Protein AF-A0A354M733-F1 (afdb_monomer_lite)

Radius of gyration: 13.32 Å; chains: 1; bounding box: 31×30×36 Å

pLDDT: mean 91.2, std 8.94, range [51.62, 97.94]

Structure (mmCIF, N/CA/C/O backbone):
data_AF-A0A354M733-F1
#
_entry.id   AF-A0A354M733-F1
#
loop_
_atom_site.group_PDB
_atom_site.id
_atom_site.type_symbol
_atom_site.label_atom_id
_atom_site.label_alt_id
_atom_site.label_comp_id
_atom_site.label_asym_id
_atom_site.label_entity_id
_atom_site.label_seq_id
_atom_site.pdbx_PDB_ins_code
_atom_site.Cartn_x
_atom_site.Cartn_y
_atom_site.Cartn_z
_atom_site.occupancy
_atom_site.B_iso_or_equiv
_atom_site.auth_seq_id
_atom_site.auth_comp_id
_atom_site.auth_asym_id
_atom_site.auth_atom_id
_atom_site.pdbx_PDB_model_num
ATOM 1 N N . MET A 1 1 ? -11.207 -16.706 14.442 1.00 51.62 1 MET A N 1
ATOM 2 C CA . MET A 1 1 ? -10.090 -15.736 14.346 1.00 51.62 1 MET A CA 1
ATOM 3 C C . MET A 1 1 ? -10.651 -14.485 13.692 1.00 51.62 1 MET A C 1
ATOM 5 O O . MET A 1 1 ? -11.222 -14.620 12.621 1.00 51.62 1 MET A O 1
ATOM 9 N N . LYS A 1 2 ? -10.587 -13.312 14.332 1.00 56.72 2 LYS A N 1
ATOM 10 C CA . LYS A 1 2 ? -11.016 -12.060 13.689 1.00 56.72 2 LYS A CA 1
ATOM 11 C C . LYS A 1 2 ? -9.919 -11.679 12.690 1.00 56.72 2 LYS A C 1
ATOM 13 O O . LYS A 1 2 ? -8.777 -11.486 13.100 1.00 56.72 2 LYS A O 1
ATOM 18 N N . THR A 1 3 ? -10.215 -11.711 11.397 1.00 68.50 3 THR A N 1
ATOM 19 C CA . THR A 1 3 ? -9.271 -11.330 10.343 1.00 68.50 3 THR A CA 1
ATOM 20 C C . THR A 1 3 ? -9.126 -9.815 10.331 1.00 68.50 3 THR A C 1
ATOM 22 O O . THR A 1 3 ? -10.115 -9.095 10.264 1.00 68.50 3 THR A O 1
ATOM 25 N N . ASN A 1 4 ? -7.887 -9.327 10.393 1.00 87.50 4 ASN A N 1
ATOM 26 C CA . ASN A 1 4 ? -7.591 -7.891 10.365 1.00 87.50 4 ASN A CA 1
ATOM 27 C C . ASN A 1 4 ? -7.489 -7.340 8.932 1.00 87.50 4 ASN A C 1
ATOM 29 O O . ASN A 1 4 ? -7.079 -6.205 8.728 1.00 87.50 4 ASN A O 1
ATOM 33 N N . VAL A 1 5 ? -7.864 -8.140 7.934 1.00 91.38 5 VAL A N 1
ATOM 34 C CA . VAL A 1 5 ? -7.991 -7.706 6.541 1.00 91.38 5 VAL A CA 1
ATOM 35 C C . VAL A 1 5 ? -9.320 -6.970 6.398 1.00 91.38 5 VAL A C 1
ATOM 37 O O . VAL A 1 5 ? -10.363 -7.537 6.715 1.00 91.38 5 VAL A O 1
ATOM 40 N N . LYS A 1 6 ? -9.275 -5.704 5.976 1.00 90.69 6 LYS A N 1
ATOM 41 C CA . LYS A 1 6 ? -10.451 -4.816 5.932 1.00 90.69 6 LYS A CA 1
ATOM 42 C C . LYS A 1 6 ? -11.154 -4.735 4.581 1.00 90.69 6 LYS A C 1
ATOM 44 O O . LYS A 1 6 ? -12.209 -4.125 4.507 1.00 90.69 6 LYS A O 1
ATOM 49 N N . SER A 1 7 ? -10.569 -5.315 3.541 1.00 85.31 7 SER A N 1
ATOM 50 C CA . SER A 1 7 ? -11.080 -5.235 2.178 1.00 85.31 7 SER A CA 1
ATOM 51 C C . SER A 1 7 ? -10.716 -6.501 1.413 1.00 85.31 7 SER A C 1
ATOM 53 O O . SER A 1 7 ? -9.629 -7.055 1.608 1.00 85.31 7 SER A O 1
ATOM 55 N N . ASN A 1 8 ? -11.625 -6.942 0.544 1.00 85.56 8 ASN A N 1
ATOM 56 C CA . ASN A 1 8 ? -11.365 -8.011 -0.424 1.00 85.56 8 ASN A CA 1
ATOM 57 C C . ASN A 1 8 ? -10.846 -7.462 -1.765 1.00 85.56 8 ASN A C 1
ATOM 59 O O . ASN A 1 8 ? -10.549 -8.238 -2.673 1.00 85.56 8 ASN A O 1
ATOM 63 N N . MET A 1 9 ? -10.731 -6.138 -1.893 1.00 91.19 9 MET A N 1
ATOM 64 C CA . MET A 1 9 ? -10.203 -5.454 -3.065 1.00 91.19 9 MET A CA 1
ATOM 65 C C . MET A 1 9 ? -8.694 -5.221 -2.955 1.00 91.19 9 MET A C 1
ATOM 67 O O . MET A 1 9 ? -8.113 -5.138 -1.870 1.00 91.19 9 MET A O 1
ATOM 71 N N . ILE A 1 10 ? -8.057 -5.078 -4.118 1.00 94.81 10 ILE A N 1
ATOM 72 C CA . ILE A 1 10 ? -6.674 -4.614 -4.228 1.00 94.81 10 ILE A CA 1
ATOM 73 C C . ILE A 1 10 ? -6.716 -3.123 -4.544 1.00 94.81 10 ILE A C 1
ATOM 75 O O . ILE A 1 10 ? -7.276 -2.713 -5.559 1.00 94.81 10 ILE A O 1
ATOM 79 N N . TYR A 1 11 ? -6.124 -2.309 -3.679 1.00 96.00 11 TYR A N 1
ATOM 80 C CA . TYR A 1 11 ? -6.069 -0.868 -3.879 1.00 96.00 11 TYR A CA 1
ATOM 81 C C . TYR A 1 11 ? -4.965 -0.505 -4.863 1.00 96.00 11 TYR A C 1
ATOM 83 O O . TYR A 1 11 ? -3.845 -1.016 -4.776 1.00 96.00 11 TYR A O 1
ATOM 91 N N . SER A 1 12 ? -5.250 0.457 -5.740 1.00 95.44 12 SER A N 1
ATOM 92 C CA . SER A 1 12 ? -4.178 1.204 -6.389 1.00 95.44 12 SER A CA 1
ATOM 93 C C . SER A 1 12 ? -3.414 2.022 -5.331 1.00 95.44 12 SER A C 1
ATOM 95 O O . SER A 1 12 ? -3.987 2.388 -4.296 1.00 95.44 12 SER A O 1
ATOM 97 N N . PRO A 1 13 ? -2.140 2.369 -5.574 1.00 96.38 13 PRO A N 1
ATOM 98 C CA . PRO A 1 13 ? -1.376 3.236 -4.682 1.00 96.38 13 PRO A CA 1
ATOM 99 C C . PRO A 1 13 ? -2.079 4.571 -4.418 1.00 96.38 13 PRO A C 1
ATOM 101 O O . PRO A 1 13 ? -2.094 5.044 -3.286 1.00 96.38 13 PRO A O 1
ATOM 104 N N . GLN A 1 14 ? -2.698 5.143 -5.455 1.00 95.94 14 GLN A N 1
ATOM 105 C CA . GLN A 1 14 ? -3.425 6.405 -5.369 1.00 95.94 14 GLN A CA 1
ATOM 106 C C . GLN A 1 14 ? -4.675 6.276 -4.490 1.00 95.94 14 GLN A C 1
ATOM 108 O O . GLN A 1 14 ? -4.809 7.043 -3.542 1.00 95.94 14 GLN A O 1
ATOM 113 N N . ASN A 1 15 ? -5.531 5.275 -4.723 1.00 95.38 15 ASN A N 1
ATOM 114 C CA . ASN A 1 15 ? -6.751 5.085 -3.929 1.00 95.38 15 ASN A CA 1
ATOM 115 C C . ASN A 1 15 ? -6.417 4.826 -2.457 1.00 95.38 15 ASN A C 1
ATOM 117 O O . ASN A 1 15 ? -7.072 5.352 -1.565 1.00 95.38 15 ASN A O 1
ATOM 121 N N . TYR A 1 16 ? -5.377 4.031 -2.192 1.00 96.56 16 TYR A N 1
ATOM 122 C CA . TYR A 1 16 ? -4.919 3.786 -0.828 1.00 96.56 16 TYR A CA 1
ATOM 123 C C . TYR A 1 16 ? -4.470 5.082 -0.135 1.00 96.56 16 TYR A C 1
ATOM 125 O O . TYR A 1 16 ? -4.875 5.342 0.996 1.00 96.56 16 TYR A O 1
ATOM 133 N N . LEU A 1 17 ? -3.657 5.910 -0.798 1.00 96.94 17 LEU A N 1
ATOM 134 C CA . LEU A 1 17 ? -3.195 7.174 -0.219 1.00 96.94 17 LEU A CA 1
ATOM 135 C C . LEU A 1 17 ? -4.345 8.160 -0.007 1.00 96.94 17 LEU A C 1
ATOM 137 O O . LEU A 1 17 ? -4.424 8.771 1.053 1.00 96.94 17 LEU A O 1
ATOM 141 N N . GLU A 1 18 ? -5.248 8.276 -0.975 1.00 95.62 18 GLU A N 1
ATOM 142 C CA . GLU A 1 18 ? -6.388 9.188 -0.917 1.00 95.62 18 GLU A CA 1
ATOM 143 C C . GLU A 1 18 ? -7.349 8.846 0.215 1.00 95.62 18 GLU A C 1
ATOM 145 O O . GLU A 1 18 ? -7.745 9.737 0.962 1.00 95.62 18 GLU A O 1
ATOM 150 N N . VAL A 1 19 ? -7.643 7.561 0.429 1.00 93.62 19 VAL A N 1
ATOM 151 C CA . VAL A 1 19 ? -8.476 7.136 1.563 1.00 93.62 19 VAL A CA 1
ATOM 152 C C . VAL A 1 19 ? -7.825 7.485 2.906 1.00 93.62 19 VAL A C 1
ATOM 154 O O . VAL A 1 19 ? -8.520 7.792 3.872 1.00 93.62 19 VAL A O 1
ATOM 157 N N . LEU A 1 20 ? -6.492 7.464 2.993 1.00 95.00 20 LEU A N 1
ATOM 158 C CA . LEU A 1 20 ? -5.789 7.763 4.240 1.00 95.00 20 LEU A CA 1
ATOM 159 C C . LEU A 1 20 ? -5.575 9.250 4.505 1.00 95.00 20 LEU A C 1
ATOM 161 O O . LEU A 1 20 ? -5.501 9.650 5.667 1.00 95.00 20 LEU A O 1
ATOM 165 N N . THR A 1 21 ? -5.405 10.057 3.462 1.00 95.00 21 THR A N 1
ATOM 166 C CA . THR A 1 21 ? -4.993 11.459 3.610 1.00 95.00 21 THR A CA 1
ATOM 167 C C . THR A 1 21 ? -6.044 12.458 3.140 1.00 95.00 21 THR A C 1
ATOM 169 O O . THR A 1 21 ? -5.899 13.649 3.423 1.00 95.00 21 THR A O 1
ATOM 172 N N . GLY A 1 22 ? -7.072 12.004 2.418 1.00 95.31 22 GLY A N 1
ATOM 173 C CA . GLY A 1 22 ? -8.056 12.848 1.740 1.00 95.31 22 GLY A CA 1
ATOM 174 C C . GLY A 1 22 ? -7.471 13.659 0.579 1.00 95.31 22 GLY A C 1
ATOM 175 O O . GLY A 1 22 ? -8.022 14.702 0.235 1.00 95.31 22 GLY A O 1
ATOM 176 N N . LYS A 1 23 ? -6.317 13.255 0.027 1.00 96.19 23 LYS A N 1
ATOM 177 C CA . LYS A 1 23 ? -5.580 14.010 -1.000 1.00 96.19 23 LYS A CA 1
ATOM 178 C C . LYS A 1 23 ? -5.187 13.132 -2.181 1.00 96.19 23 LYS A C 1
ATOM 180 O O . LYS A 1 23 ? -4.848 11.961 -2.014 1.00 96.19 23 LYS A O 1
ATOM 185 N N . CYS A 1 24 ? -5.109 13.753 -3.355 1.00 96.50 24 CYS A N 1
ATOM 186 C CA . CYS A 1 24 ? -4.572 13.119 -4.552 1.00 96.50 24 CYS A CA 1
ATOM 187 C C . CYS A 1 24 ? -3.068 13.352 -4.710 1.00 96.50 24 CYS A C 1
ATOM 189 O O . CYS A 1 24 ? -2.569 14.438 -4.412 1.00 96.50 24 CYS A O 1
ATOM 191 N N . TYR A 1 25 ? -2.354 12.347 -5.220 1.00 95.56 25 TYR A N 1
ATOM 192 C CA . TYR A 1 25 ? -0.916 12.411 -5.463 1.00 95.56 25 TYR A CA 1
ATOM 193 C C . TYR A 1 25 ? -0.578 12.016 -6.897 1.00 95.56 25 TYR A C 1
ATOM 195 O O . TYR A 1 25 ? -1.258 11.218 -7.538 1.00 95.56 25 TYR A O 1
ATOM 203 N N . ILE A 1 26 ? 0.532 12.555 -7.394 1.00 92.56 26 ILE A N 1
ATOM 204 C CA . ILE A 1 26 ? 1.122 12.107 -8.652 1.00 92.56 26 ILE A CA 1
ATOM 205 C C . ILE A 1 26 ? 2.115 10.997 -8.321 1.00 92.56 26 ILE A C 1
ATOM 207 O O . ILE A 1 26 ? 3.139 11.246 -7.686 1.00 92.56 26 ILE A O 1
ATOM 211 N N . ILE A 1 27 ? 1.811 9.781 -8.768 1.00 92.12 27 ILE A N 1
ATOM 212 C CA . ILE A 1 27 ? 2.682 8.612 -8.629 1.00 92.12 27 ILE A CA 1
ATOM 213 C C . ILE A 1 27 ? 3.218 8.293 -10.018 1.00 92.12 27 ILE A C 1
ATOM 215 O O . ILE A 1 27 ? 2.470 7.868 -10.895 1.00 92.12 27 ILE A O 1
ATOM 219 N N . HIS A 1 28 ? 4.503 8.554 -10.247 1.00 86.31 28 HIS A N 1
ATOM 220 C CA . HIS A 1 28 ? 5.090 8.479 -11.587 1.00 86.31 28 HIS A CA 1
ATOM 221 C C . HIS A 1 28 ? 6.068 7.310 -11.733 1.00 86.31 28 HIS A C 1
ATOM 223 O O . HIS A 1 28 ? 6.773 6.959 -10.792 1.00 86.31 28 HIS A O 1
ATOM 229 N N . GLY A 1 29 ? 6.215 6.767 -12.943 1.00 83.31 29 GLY A N 1
ATOM 230 C CA . GLY A 1 29 ? 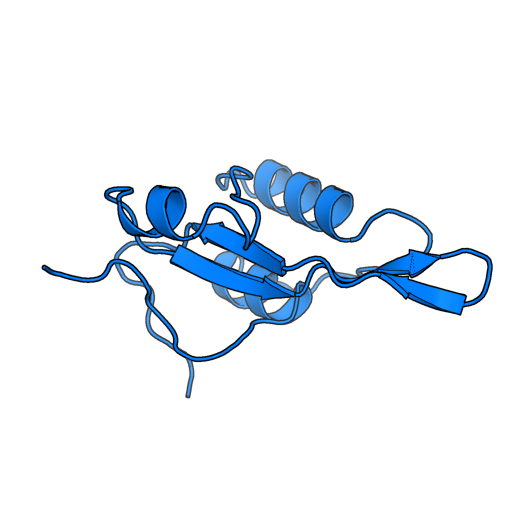7.074 5.599 -13.198 1.00 83.31 29 GLY A CA 1
ATOM 231 C C . GLY A 1 29 ? 8.589 5.823 -13.059 1.00 83.31 29 GLY A C 1
ATOM 232 O O . GLY A 1 29 ? 9.341 4.862 -13.101 1.00 83.31 29 GLY A O 1
ATOM 233 N N . ARG A 1 30 ? 9.067 7.066 -12.883 1.00 85.50 30 ARG A N 1
ATOM 234 C CA . ARG A 1 30 ? 10.512 7.368 -12.743 1.00 85.50 30 ARG A CA 1
ATOM 235 C C . ARG A 1 30 ? 11.119 6.977 -11.390 1.00 85.50 30 ARG A C 1
ATOM 237 O O . ARG A 1 30 ? 12.331 7.045 -11.224 1.00 85.50 30 ARG A O 1
ATOM 244 N N . GLU A 1 31 ? 10.295 6.642 -10.405 1.00 89.62 31 GLU A N 1
ATOM 245 C CA . GLU A 1 31 ? 10.736 6.217 -9.076 1.00 89.62 31 GLU A CA 1
ATOM 246 C C . GLU A 1 31 ? 9.923 4.979 -8.674 1.00 89.62 31 GLU A C 1
ATOM 248 O O . GLU A 1 31 ? 8.738 4.925 -9.005 1.00 89.62 31 GLU A O 1
ATOM 253 N N . PRO A 1 32 ? 10.491 4.009 -7.931 1.00 92.31 32 PRO A N 1
ATOM 254 C CA . PRO A 1 32 ? 9.733 2.848 -7.482 1.00 92.31 32 PRO A CA 1
ATOM 255 C C . PRO A 1 32 ? 8.445 3.244 -6.758 1.00 92.31 32 PRO A C 1
ATOM 257 O O . PRO A 1 32 ? 8.464 4.073 -5.839 1.00 92.31 32 PRO A O 1
ATOM 260 N N . VAL A 1 33 ? 7.325 2.637 -7.148 1.00 95.12 33 VAL A N 1
ATOM 261 C CA . VAL A 1 33 ? 5.987 2.980 -6.633 1.00 95.12 33 VAL A CA 1
ATOM 262 C C . VAL A 1 33 ? 5.943 2.848 -5.112 1.00 95.12 33 VAL A C 1
ATOM 264 O O . VAL A 1 33 ? 5.533 3.773 -4.410 1.00 95.12 33 VAL A O 1
ATOM 267 N N . LEU A 1 34 ? 6.466 1.744 -4.573 1.00 96.25 34 LEU A N 1
ATOM 268 C CA . LEU A 1 34 ? 6.539 1.517 -3.130 1.00 96.25 34 LEU A CA 1
ATOM 269 C C . LEU A 1 34 ? 7.329 2.609 -2.398 1.00 96.25 34 LEU A C 1
ATOM 271 O O . LEU A 1 34 ? 6.964 2.992 -1.285 1.00 96.25 34 LEU A O 1
ATOM 275 N N . LYS A 1 35 ? 8.403 3.125 -3.004 1.00 95.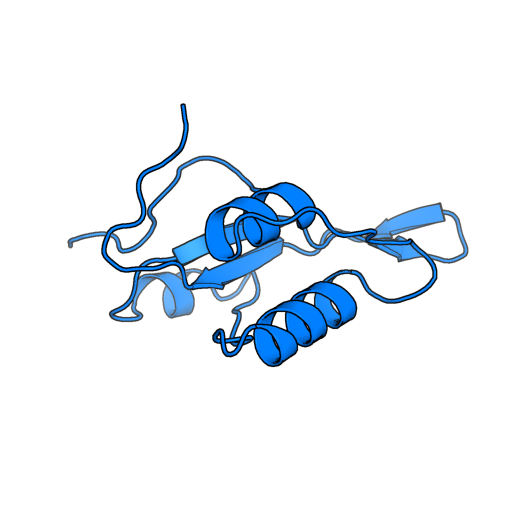81 35 LYS A N 1
ATOM 276 C CA . LYS A 1 35 ? 9.225 4.178 -2.398 1.00 95.81 35 LYS A CA 1
ATOM 277 C C . LYS A 1 35 ? 8.446 5.490 -2.311 1.00 95.81 35 LYS A C 1
ATOM 279 O O . LYS A 1 35 ? 8.471 6.129 -1.259 1.00 95.81 35 LYS A O 1
ATOM 284 N N . GLN A 1 36 ? 7.705 5.835 -3.365 1.00 96.94 36 GLN A N 1
ATOM 285 C CA . GLN A 1 36 ? 6.823 7.003 -3.387 1.00 96.94 36 GLN A CA 1
ATOM 286 C C . GLN A 1 36 ? 5.707 6.884 -2.342 1.00 96.94 36 GLN A C 1
ATOM 288 O O . GLN A 1 36 ? 5.550 7.789 -1.526 1.00 96.94 36 GLN A O 1
ATOM 293 N N . VAL A 1 37 ? 5.009 5.742 -2.282 1.00 97.69 37 VAL A N 1
ATOM 294 C CA . VAL A 1 37 ? 3.973 5.479 -1.264 1.00 97.69 37 VAL A CA 1
ATOM 295 C C . VAL A 1 37 ? 4.546 5.622 0.148 1.00 97.69 37 VAL A C 1
ATOM 297 O O . VAL A 1 37 ? 3.995 6.344 0.974 1.00 97.69 37 VAL A O 1
ATOM 300 N N . CYS A 1 38 ? 5.692 4.994 0.433 1.00 97.69 38 CYS A N 1
ATOM 301 C CA . CYS A 1 38 ? 6.334 5.089 1.746 1.00 97.69 38 CYS A CA 1
ATOM 302 C C . CYS A 1 38 ? 6.734 6.523 2.115 1.00 97.69 38 CYS A C 1
ATOM 304 O O . CYS A 1 38 ? 6.641 6.892 3.287 1.00 97.69 38 CYS A O 1
ATOM 306 N N . ARG A 1 39 ? 7.209 7.318 1.146 1.00 97.88 39 ARG A N 1
ATOM 307 C CA . ARG A 1 39 ? 7.555 8.731 1.354 1.00 97.88 39 ARG A CA 1
ATOM 308 C C . ARG A 1 39 ? 6.310 9.542 1.712 1.00 97.88 39 ARG A C 1
ATOM 310 O O . ARG A 1 39 ? 6.306 10.179 2.760 1.00 97.88 39 ARG A O 1
ATOM 317 N N . ILE A 1 40 ? 5.248 9.429 0.917 1.00 97.81 40 ILE A N 1
ATOM 318 C CA . ILE A 1 40 ? 3.997 10.171 1.122 1.00 97.81 40 ILE A CA 1
ATOM 319 C C . ILE A 1 40 ? 3.364 9.821 2.476 1.00 97.81 40 ILE A C 1
ATOM 321 O O . ILE A 1 40 ? 2.922 10.711 3.201 1.00 97.81 40 ILE A O 1
ATOM 325 N N . LEU A 1 41 ? 3.370 8.542 2.870 1.00 97.94 41 LEU A N 1
ATOM 326 C CA . LEU A 1 41 ? 2.889 8.132 4.193 1.00 97.94 41 LEU A CA 1
ATOM 327 C C . LEU A 1 41 ? 3.671 8.829 5.314 1.00 97.94 41 LEU A C 1
ATOM 329 O O . LEU A 1 41 ? 3.061 9.380 6.226 1.00 97.94 41 LEU A O 1
ATOM 333 N N . LYS A 1 42 ? 5.007 8.861 5.231 1.00 97.69 42 LYS A N 1
ATOM 334 C CA . LYS A 1 42 ? 5.848 9.541 6.231 1.00 97.69 42 LYS A CA 1
ATOM 335 C C . LYS A 1 42 ? 5.578 11.044 6.285 1.00 97.69 42 LYS A C 1
ATOM 337 O O . LYS A 1 42 ? 5.461 11.583 7.378 1.00 97.69 42 LYS A O 1
ATOM 342 N N . GLU A 1 43 ? 5.439 11.698 5.134 1.00 97.44 43 GLU A N 1
ATOM 343 C CA . GLU A 1 43 ? 5.119 13.131 5.037 1.00 97.44 43 GLU A CA 1
ATOM 344 C C . GLU A 1 43 ? 3.758 13.478 5.660 1.00 97.44 43 GLU A C 1
ATOM 346 O O . GLU A 1 43 ? 3.574 14.583 6.161 1.00 97.44 43 GLU A O 1
ATOM 351 N N . ASN A 1 44 ? 2.816 12.528 5.684 1.00 96.75 44 ASN A N 1
ATOM 352 C CA . ASN A 1 44 ? 1.507 12.686 6.324 1.00 96.75 44 ASN A CA 1
ATOM 353 C C . ASN A 1 44 ? 1.462 12.102 7.751 1.00 96.75 44 ASN A C 1
ATOM 355 O O . ASN A 1 44 ? 0.381 11.928 8.303 1.00 96.75 44 ASN A O 1
ATOM 359 N N . ASN A 1 45 ? 2.616 11.816 8.370 1.00 96.62 45 ASN A N 1
ATOM 360 C CA 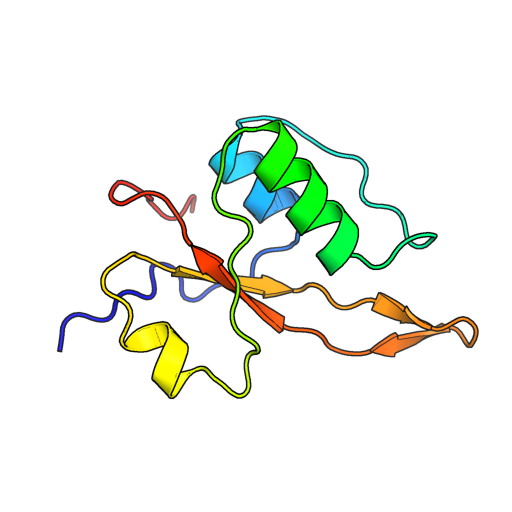. ASN A 1 45 ? 2.733 11.229 9.715 1.00 96.62 45 ASN A CA 1
ATOM 361 C C . ASN A 1 45 ? 2.022 9.868 9.879 1.00 96.62 45 ASN A C 1
ATOM 363 O O . ASN A 1 45 ? 1.573 9.505 10.967 1.00 96.62 45 ASN A O 1
ATOM 367 N N . LEU A 1 46 ? 1.942 9.089 8.799 1.00 96.19 46 LEU A N 1
ATOM 368 C CA . LEU A 1 46 ? 1.349 7.755 8.760 1.00 96.19 46 LEU A CA 1
ATOM 369 C C . LEU A 1 46 ? 2.426 6.661 8.756 1.00 96.19 46 LEU A C 1
ATOM 371 O O . LEU A 1 46 ? 3.584 6.864 8.384 1.00 96.19 46 LEU A O 1
ATOM 375 N N . SER A 1 47 ? 2.040 5.448 9.160 1.00 95.25 47 SER A N 1
ATOM 376 C CA . SER A 1 47 ? 2.964 4.312 9.168 1.00 95.25 47 SER A CA 1
ATOM 377 C C . SER A 1 47 ? 3.280 3.845 7.747 1.00 95.25 47 SER A C 1
ATOM 379 O O . SER A 1 47 ? 2.413 3.328 7.054 1.00 95.25 47 SER A O 1
ATOM 381 N N . ALA A 1 48 ? 4.549 3.934 7.349 1.00 96.38 48 ALA A N 1
ATOM 382 C CA . ALA A 1 48 ? 5.044 3.378 6.086 1.00 96.38 48 ALA A CA 1
ATOM 383 C C . ALA A 1 48 ? 5.394 1.877 6.159 1.00 96.38 48 ALA A C 1
ATOM 385 O O . ALA A 1 48 ? 5.972 1.325 5.224 1.00 96.38 48 ALA A O 1
ATOM 386 N N . LYS A 1 49 ? 5.107 1.207 7.283 1.00 95.56 49 LYS A N 1
ATOM 387 C CA . LYS A 1 49 ? 5.408 -0.217 7.440 1.00 95.56 49 LYS A CA 1
ATOM 388 C C . LYS A 1 49 ? 4.467 -1.039 6.562 1.00 95.56 49 LYS A C 1
ATOM 390 O O . LYS A 1 49 ? 3.251 -0.932 6.692 1.00 95.56 49 LYS A O 1
ATOM 395 N N . SER A 1 50 ? 5.042 -1.904 5.735 1.00 96.88 50 SER A N 1
ATOM 396 C CA . SER A 1 50 ? 4.294 -2.833 4.893 1.00 96.88 50 SER A CA 1
ATOM 397 C C . SER A 1 50 ? 4.924 -4.220 4.874 1.00 96.88 50 SER A C 1
ATOM 399 O O . SER A 1 50 ? 6.096 -4.395 5.223 1.00 96.88 50 SER A O 1
ATOM 401 N N . TYR A 1 51 ? 4.139 -5.215 4.468 1.00 96.50 51 TYR A N 1
ATOM 402 C CA . TYR A 1 51 ? 4.587 -6.600 4.337 1.00 96.50 51 TYR A CA 1
ATOM 403 C C . TYR A 1 51 ? 4.441 -7.070 2.888 1.00 96.50 51 TYR A C 1
ATOM 405 O O . TYR A 1 51 ? 3.424 -6.777 2.261 1.00 96.50 51 TYR A O 1
ATOM 413 N N . PRO A 1 52 ? 5.419 -7.802 2.329 1.00 96.69 52 PRO A N 1
ATOM 414 C CA . PRO A 1 52 ? 5.251 -8.470 1.040 1.00 96.69 52 PRO A CA 1
ATOM 415 C C . PRO A 1 52 ? 4.039 -9.412 1.031 1.00 96.69 52 PRO A C 1
ATOM 417 O O . PRO A 1 52 ? 3.750 -10.041 2.049 1.00 96.69 52 PRO A O 1
ATOM 420 N N . LEU A 1 53 ? 3.407 -9.617 -0.129 1.00 95.31 53 LEU A N 1
ATOM 421 C CA . LEU A 1 53 ? 2.330 -10.609 -0.281 1.00 95.31 53 LEU A CA 1
ATOM 422 C C . LEU A 1 53 ? 2.747 -12.023 0.163 1.00 95.31 53 LEU A C 1
ATOM 424 O O . LEU A 1 53 ? 1.985 -12.713 0.836 1.00 95.31 53 LEU A O 1
ATOM 428 N N . LYS A 1 54 ? 3.990 -12.440 -0.109 1.00 94.81 54 LYS A N 1
ATOM 429 C CA . LYS A 1 54 ? 4.524 -13.728 0.379 1.00 94.81 54 LYS A CA 1
ATOM 430 C C . LYS A 1 54 ? 4.546 -13.856 1.911 1.00 94.81 54 LYS A C 1
ATOM 432 O O . LYS A 1 54 ? 4.577 -14.960 2.435 1.00 94.81 54 LYS A O 1
ATOM 437 N N . GLU A 1 55 ? 4.499 -12.740 2.639 1.00 94.31 55 GLU A N 1
ATOM 438 C CA . GLU A 1 55 ? 4.421 -12.696 4.103 1.00 94.31 55 GLU A CA 1
ATOM 439 C C . GLU A 1 55 ? 2.973 -12.551 4.614 1.00 94.31 55 GLU A C 1
ATOM 441 O O . GLU A 1 55 ? 2.768 -12.116 5.745 1.00 94.31 55 GLU A O 1
ATOM 446 N N . THR A 1 56 ? 1.956 -12.940 3.832 1.00 91.81 56 THR A N 1
ATOM 447 C CA . THR A 1 56 ? 0.532 -12.826 4.220 1.00 91.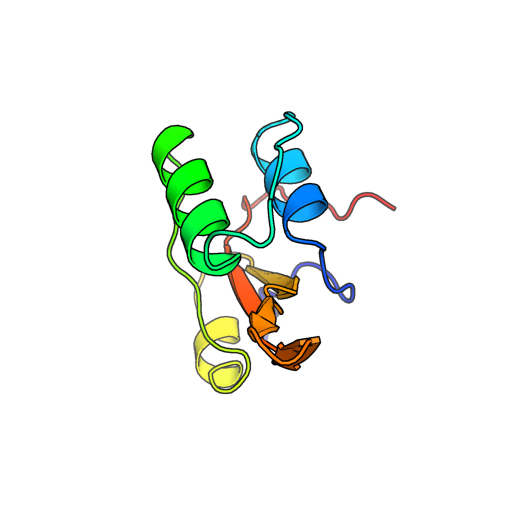81 56 THR A CA 1
ATOM 448 C C . THR A 1 56 ? 0.246 -13.418 5.599 1.00 91.81 56 THR A C 1
ATOM 450 O O . THR A 1 56 ? -0.389 -12.761 6.416 1.00 91.81 56 THR A O 1
ATOM 453 N N . VAL A 1 57 ? 0.781 -14.602 5.926 1.00 91.12 57 VAL A N 1
ATOM 454 C CA . VAL A 1 57 ? 0.594 -15.227 7.253 1.00 91.12 57 VAL A CA 1
ATOM 455 C C . VAL A 1 57 ? 1.086 -14.321 8.385 1.00 91.12 57 VAL A C 1
ATOM 457 O O . VAL A 1 57 ? 0.469 -14.251 9.446 1.00 91.12 57 VAL A O 1
ATOM 460 N N . ARG A 1 58 ? 2.193 -13.605 8.170 1.00 90.62 58 ARG A N 1
ATOM 461 C CA . ARG A 1 58 ? 2.721 -12.639 9.136 1.00 90.62 58 ARG A CA 1
ATOM 462 C C . ARG A 1 58 ? 1.865 -11.377 9.170 1.00 90.62 58 ARG A C 1
ATOM 464 O O . ARG A 1 58 ? 1.584 -10.884 10.259 1.00 90.62 58 ARG A O 1
ATOM 471 N N . ALA A 1 59 ? 1.449 -10.884 8.005 1.00 89.69 59 ALA A N 1
ATOM 472 C CA . ALA A 1 59 ? 0.627 -9.690 7.870 1.00 89.69 59 ALA A CA 1
ATOM 473 C C . ALA A 1 59 ? -0.721 -9.854 8.587 1.00 89.69 59 ALA A C 1
ATOM 475 O O . ALA A 1 59 ? -1.061 -9.028 9.420 1.00 89.69 59 ALA A O 1
ATOM 476 N N . VAL A 1 60 ? -1.445 -10.958 8.380 1.00 89.31 60 VAL A N 1
ATOM 477 C CA . VAL A 1 60 ? -2.771 -11.171 8.999 1.00 89.31 60 VAL A CA 1
ATOM 478 C C . VAL A 1 60 ? -2.723 -11.396 10.515 1.00 89.31 60 VAL A C 1
ATOM 480 O O . VAL A 1 60 ? -3.749 -11.292 11.183 1.00 89.31 60 VAL A O 1
ATOM 483 N N . ARG A 1 61 ? -1.544 -11.704 11.076 1.00 89.69 61 ARG A N 1
ATOM 484 C CA . ARG A 1 61 ? -1.330 -11.891 12.523 1.00 89.69 61 ARG A CA 1
ATOM 485 C C . ARG A 1 61 ? -1.046 -10.587 13.273 1.00 89.69 61 ARG A C 1
ATOM 487 O O . ARG A 1 61 ? -0.985 -10.604 14.503 1.00 89.69 61 ARG A O 1
ATOM 494 N N . VAL A 1 62 ? -0.834 -9.468 12.576 1.00 87.44 62 VAL A N 1
ATOM 495 C CA . VAL A 1 62 ? -0.659 -8.160 13.232 1.00 87.44 62 VAL A CA 1
ATOM 496 C C . VAL A 1 62 ? -1.970 -7.715 13.876 1.00 87.44 62 VAL A C 1
ATOM 498 O O . VAL A 1 62 ? -3.029 -8.144 13.446 1.00 87.44 62 VAL A O 1
ATOM 501 N N . ARG A 1 63 ? -1.923 -6.868 14.910 1.00 87.81 63 ARG A N 1
ATOM 502 C CA . ARG A 1 63 ? -3.121 -6.441 15.668 1.00 87.81 63 ARG A CA 1
ATOM 503 C C . ARG A 1 63 ? -3.884 -5.258 15.061 1.00 87.81 63 ARG A C 1
ATOM 505 O O . ARG A 1 63 ? -4.906 -4.874 15.610 1.00 87.81 63 ARG A O 1
ATOM 512 N N . TYR A 1 64 ? -3.367 -4.664 13.993 1.00 90.50 64 TYR A N 1
ATOM 513 C CA . TYR A 1 64 ? -3.970 -3.514 13.321 1.00 90.50 64 TYR A CA 1
ATOM 514 C C . TYR A 1 64 ? -4.569 -3.936 11.981 1.00 90.50 64 TYR A C 1
ATOM 516 O O . TYR A 1 64 ? -4.109 -4.921 11.394 1.00 90.50 64 TYR A O 1
ATOM 524 N N . PRO A 1 65 ? -5.569 -3.201 11.483 1.00 93.44 65 PRO A N 1
ATOM 525 C CA . PRO A 1 65 ? -6.179 -3.524 10.215 1.00 93.44 65 PRO A CA 1
ATOM 526 C C . PRO A 1 65 ? -5.248 -3.246 9.042 1.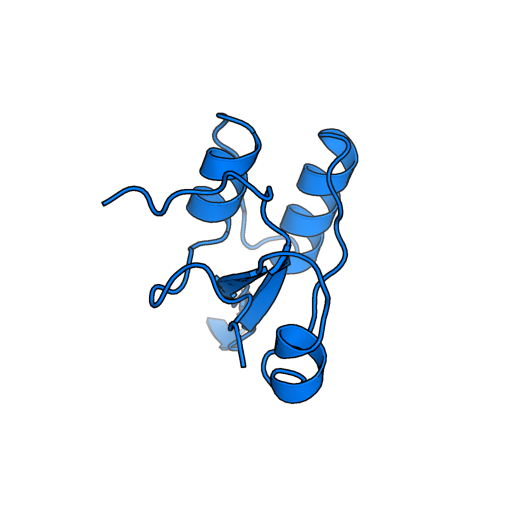00 93.44 65 PRO A C 1
ATOM 528 O O . PRO A 1 65 ? -4.428 -2.322 9.075 1.00 93.44 65 PRO A O 1
ATOM 531 N N . ILE A 1 66 ? -5.395 -4.062 8.005 1.00 95.56 66 ILE A N 1
ATOM 532 C CA . ILE A 1 66 ? -4.583 -4.015 6.798 1.00 95.56 66 ILE A CA 1
ATOM 533 C C . ILE A 1 66 ? -5.429 -4.154 5.531 1.00 95.56 66 ILE A C 1
ATOM 535 O O . ILE A 1 66 ? -6.497 -4.770 5.541 1.00 95.56 66 ILE A O 1
ATOM 539 N N . VAL A 1 67 ? -4.899 -3.625 4.431 1.00 96.25 67 VAL A N 1
ATOM 540 C CA . VAL A 1 67 ? -5.416 -3.791 3.064 1.00 96.25 67 VAL A CA 1
ATOM 541 C C . VAL A 1 67 ? -4.278 -4.177 2.124 1.00 96.25 67 VAL A C 1
ATOM 543 O O . VAL A 1 67 ? -3.102 -3.956 2.441 1.00 96.25 67 VAL A O 1
ATOM 546 N N . LEU A 1 68 ? -4.615 -4.776 0.982 1.00 96.94 68 LEU A N 1
ATOM 547 C CA . LEU A 1 68 ? -3.642 -5.104 -0.054 1.00 96.94 68 LEU A CA 1
ATOM 548 C C . LEU A 1 68 ? -3.545 -3.952 -1.054 1.00 96.94 68 LEU A C 1
ATOM 550 O O . LEU A 1 68 ? -4.560 -3.496 -1.574 1.00 96.94 68 LEU A O 1
ATOM 554 N N . VAL A 1 69 ? -2.325 -3.502 -1.333 1.00 97.62 69 VAL A N 1
ATOM 555 C CA . VAL A 1 69 ? -2.046 -2.429 -2.293 1.00 97.62 69 VAL A CA 1
ATOM 556 C C . VAL A 1 69 ? -1.159 -2.975 -3.404 1.00 97.62 69 VAL A C 1
ATOM 558 O O . VAL A 1 69 ? -0.156 -3.645 -3.134 1.00 97.62 69 VAL A O 1
ATOM 561 N N . ASP A 1 70 ? -1.527 -2.685 -4.646 1.00 97.06 70 ASP A N 1
ATOM 562 C CA . ASP A 1 70 ? -0.740 -2.994 -5.831 1.00 97.06 70 ASP A CA 1
ATOM 563 C C . ASP A 1 70 ? 0.347 -1.933 -6.032 1.00 97.06 70 ASP A C 1
ATOM 565 O O . ASP A 1 70 ? 0.076 -0.829 -6.483 1.00 97.06 70 ASP A O 1
ATOM 569 N N . CYS A 1 71 ? 1.589 -2.244 -5.675 1.00 96.25 71 CYS A N 1
ATOM 570 C CA . CYS A 1 71 ? 2.750 -1.388 -5.925 1.00 96.25 71 CYS A CA 1
ATOM 571 C C . CYS A 1 71 ? 3.566 -1.860 -7.135 1.00 96.25 71 CYS A C 1
ATOM 573 O O . CYS A 1 71 ? 4.774 -1.627 -7.165 1.00 96.25 71 CYS A O 1
ATOM 575 N N . SER A 1 72 ? 2.942 -2.558 -8.089 1.00 94.31 72 SER A N 1
ATOM 576 C CA . SER A 1 72 ? 3.623 -3.045 -9.288 1.00 94.31 72 SER A CA 1
ATOM 577 C C . SER A 1 72 ? 4.263 -1.904 -10.070 1.00 94.31 72 SER A C 1
ATOM 579 O O . SER A 1 72 ? 3.750 -0.785 -10.125 1.00 94.31 72 SER A O 1
ATOM 581 N N . GLU A 1 73 ? 5.401 -2.200 -10.679 1.00 90.56 7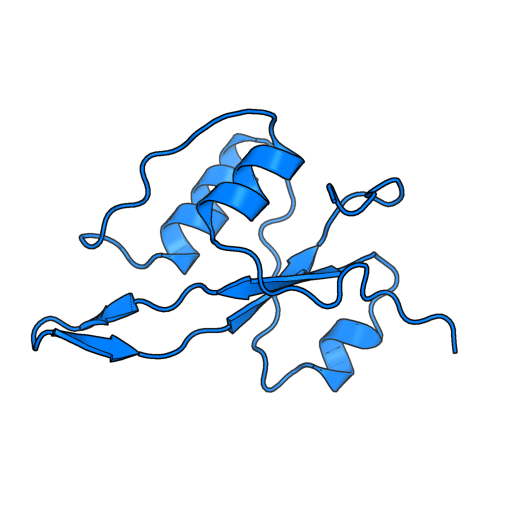3 GLU A N 1
ATOM 582 C CA . GLU A 1 73 ? 6.205 -1.224 -11.404 1.00 90.56 73 GLU A CA 1
ATOM 583 C C . GLU A 1 73 ? 6.615 -1.772 -12.764 1.00 90.56 73 GLU A C 1
ATOM 585 O O . GLU A 1 73 ? 6.717 -2.983 -12.952 1.00 90.56 73 GLU A O 1
ATOM 590 N N . PHE A 1 74 ? 6.827 -0.875 -13.723 1.00 87.12 74 PHE A N 1
ATOM 591 C CA . PHE A 1 74 ? 7.410 -1.241 -15.005 1.00 87.12 74 PHE A CA 1
ATOM 592 C C . PHE A 1 74 ? 8.926 -1.122 -14.916 1.00 87.12 74 PHE A C 1
ATOM 594 O O . PHE A 1 74 ? 9.454 -0.119 -14.436 1.00 87.12 74 PHE A O 1
ATOM 601 N N . THR A 1 75 ? 9.623 -2.139 -15.397 1.00 85.00 75 THR A N 1
ATOM 602 C CA . THR A 1 75 ? 11.062 -2.077 -15.646 1.00 85.00 75 THR A CA 1
ATOM 603 C C . THR A 1 75 ? 11.362 -1.221 -16.876 1.00 85.00 75 THR A C 1
ATOM 605 O O . THR A 1 75 ? 10.469 -0.870 -17.651 1.00 85.00 75 THR A O 1
ATOM 608 N N . GLU A 1 76 ? 12.641 -0.899 -17.082 1.00 85.06 76 GLU A N 1
ATOM 609 C CA . GLU A 1 76 ? 13.101 -0.131 -18.249 1.00 85.06 76 GLU A CA 1
ATOM 610 C C . GLU A 1 76 ? 12.728 -0.801 -19.585 1.00 85.06 76 GLU A C 1
ATOM 612 O O . GLU A 1 76 ? 12.440 -0.111 -20.559 1.00 85.06 76 GLU A O 1
ATOM 617 N N . ASP A 1 77 ? 12.645 -2.135 -19.619 1.00 90.12 77 ASP A N 1
ATOM 618 C CA . ASP A 1 77 ? 12.195 -2.929 -20.769 1.00 90.12 77 ASP A CA 1
ATOM 619 C C . ASP A 1 77 ? 10.661 -3.082 -20.856 1.00 90.12 77 ASP A C 1
ATOM 621 O O . ASP A 1 77 ? 10.162 -3.977 -21.537 1.00 90.12 77 ASP A O 1
ATOM 625 N N . MET A 1 78 ? 9.903 -2.210 -20.179 1.00 84.81 78 MET A N 1
ATOM 626 C CA . MET A 1 78 ? 8.433 -2.175 -20.155 1.00 84.81 78 MET A CA 1
ATOM 627 C C . MET A 1 78 ? 7.765 -3.464 -19.657 1.00 84.81 78 MET A C 1
ATOM 629 O O . MET A 1 78 ? 6.596 -3.722 -19.953 1.00 84.81 78 MET A O 1
ATOM 633 N N . ARG A 1 79 ? 8.466 -4.279 -18.866 1.00 90.38 79 ARG A N 1
ATOM 634 C CA . ARG A 1 79 ? 7.854 -5.445 -18.227 1.00 90.38 79 ARG A CA 1
ATOM 635 C C . ARG A 1 79 ? 7.243 -5.042 -16.899 1.00 90.38 79 ARG A C 1
ATOM 637 O O . ARG A 1 79 ? 7.876 -4.385 -16.079 1.00 90.38 79 ARG A O 1
ATOM 644 N N . LEU A 1 80 ? 6.002 -5.460 -16.678 1.00 89.06 80 LEU A N 1
ATOM 645 C CA . LEU A 1 80 ? 5.358 -5.291 -15.385 1.00 89.06 80 LEU A CA 1
ATOM 646 C C . LEU A 1 80 ? 5.988 -6.262 -14.382 1.00 89.06 80 LEU A C 1
ATOM 648 O O . LEU A 1 80 ? 5.989 -7.474 -14.601 1.00 89.06 80 LEU A O 1
ATOM 652 N N . VAL A 1 81 ? 6.483 -5.732 -13.271 1.00 91.81 81 VAL A N 1
ATOM 653 C CA . VAL A 1 81 ? 6.961 -6.491 -12.118 1.00 91.81 81 VAL A CA 1
ATOM 654 C C . VAL A 1 81 ? 5.891 -6.419 -11.030 1.00 91.81 81 VAL A C 1
ATOM 656 O O . VAL A 1 81 ? 5.729 -5.364 -10.408 1.00 91.81 81 VAL A O 1
ATOM 659 N N . PRO A 1 82 ? 5.153 -7.521 -10.777 1.00 93.44 82 PRO A N 1
ATOM 660 C CA . PRO A 1 82 ? 4.104 -7.533 -9.772 1.00 93.44 82 PRO A CA 1
ATOM 661 C C . PRO A 1 82 ? 4.667 -7.296 -8.372 1.00 93.44 82 PRO A C 1
ATOM 663 O O . PRO A 1 82 ? 5.548 -8.031 -7.914 1.00 93.44 82 PRO A O 1
ATOM 666 N N . GLN A 1 83 ? 4.139 -6.306 -7.655 1.00 95.50 83 GLN A N 1
ATOM 667 C CA . GLN A 1 83 ? 4.598 -6.003 -6.301 1.00 95.50 83 GLN A CA 1
ATOM 668 C C . GLN A 1 83 ? 3.442 -5.623 -5.374 1.00 95.50 83 GLN A C 1
ATOM 670 O O . GLN A 1 83 ? 3.182 -4.458 -5.105 1.00 95.50 83 GLN A O 1
ATOM 675 N N . TYR A 1 84 ? 2.795 -6.626 -4.787 1.00 97.19 84 TYR A N 1
ATOM 676 C CA . TYR A 1 84 ? 1.722 -6.409 -3.817 1.00 97.19 84 TYR A CA 1
ATOM 677 C C . TYR A 1 84 ? 2.241 -6.291 -2.380 1.00 97.19 84 TYR A C 1
ATOM 679 O O . TYR A 1 84 ? 3.122 -7.049 -1.940 1.00 97.19 84 TYR A O 1
ATOM 687 N N . ARG A 1 85 ? 1.669 -5.350 -1.627 1.00 97.88 85 ARG A N 1
ATOM 688 C CA . ARG A 1 85 ? 2.069 -5.028 -0.254 1.00 97.88 85 ARG A CA 1
ATOM 689 C C . ARG A 1 85 ? 0.858 -4.894 0.659 1.00 97.88 85 ARG A C 1
ATOM 691 O O . ARG A 1 85 ? -0.091 -4.186 0.345 1.00 97.88 85 ARG A O 1
ATOM 698 N N . TRP A 1 86 ? 0.926 -5.536 1.819 1.00 97.31 86 TRP A N 1
ATOM 699 C CA . TRP A 1 86 ? -0.022 -5.327 2.907 1.00 97.31 86 TRP A CA 1
ATOM 700 C C . TRP A 1 86 ? 0.340 -4.054 3.657 1.00 97.31 86 TRP A C 1
ATOM 702 O O . TRP A 1 86 ? 1.426 -3.978 4.242 1.00 97.31 86 TRP A O 1
ATOM 712 N N . PHE A 1 87 ? -0.566 -3.086 3.663 1.00 97.25 87 PHE A N 1
ATOM 713 C CA . PHE A 1 87 ? -0.410 -1.821 4.370 1.00 97.25 87 PHE A CA 1
ATOM 714 C C . PHE A 1 87 ? -1.424 -1.679 5.489 1.00 97.25 87 PHE A C 1
ATOM 716 O O . PHE A 1 87 ? -2.521 -2.224 5.413 1.00 97.25 87 PHE A O 1
ATOM 723 N N . ARG A 1 88 ? -1.047 -0.929 6.526 1.00 95.81 88 ARG A N 1
ATOM 724 C CA . ARG A 1 88 ? -1.936 -0.585 7.634 1.00 95.81 88 ARG A CA 1
ATOM 725 C C . ARG A 1 88 ? -2.976 0.445 7.198 1.00 95.81 88 ARG A C 1
ATOM 727 O O . ARG A 1 88 ? -2.643 1.398 6.505 1.00 95.81 88 ARG A O 1
ATOM 734 N N . VAL A 1 89 ? -4.187 0.304 7.723 1.00 94.62 89 VAL A N 1
ATOM 735 C CA . VAL A 1 89 ? -5.232 1.337 7.693 1.00 94.62 89 VAL A CA 1
ATOM 736 C C . VAL A 1 89 ? -5.659 1.726 9.124 1.00 94.62 89 VAL A C 1
ATOM 738 O O . VAL A 1 89 ? -5.216 1.085 10.086 1.00 94.62 89 VAL A O 1
ATOM 741 N N . PRO A 1 90 ? -6.441 2.803 9.316 1.00 91.44 90 PRO A N 1
ATOM 742 C CA . PRO A 1 90 ? -7.041 3.154 10.603 1.00 91.44 90 PRO A CA 1
ATOM 743 C C . PRO A 1 90 ? -8.014 2.087 11.125 1.00 91.44 90 PRO A C 1
ATOM 745 O O . PRO A 1 90 ? -8.584 1.313 10.359 1.00 91.44 90 PRO A O 1
ATOM 748 N N . ASP A 1 91 ? -8.245 2.055 12.439 1.00 89.19 91 ASP A N 1
ATOM 749 C CA . ASP A 1 91 ? -9.139 1.065 13.068 1.00 89.19 91 ASP A CA 1
ATOM 750 C C . ASP A 1 91 ? -10.600 1.209 12.612 1.00 89.19 91 ASP A C 1
ATOM 752 O O . ASP A 1 91 ? -11.292 0.210 12.372 1.00 89.19 91 ASP A O 1
ATOM 756 N N . ASN A 1 92 ? -11.018 2.459 12.406 1.00 87.00 92 ASN A N 1
ATOM 757 C CA . ASN A 1 92 ? -12.309 2.866 11.860 1.00 87.00 92 ASN A CA 1
ATOM 758 C C . ASN A 1 92 ? -12.344 2.881 10.322 1.00 87.00 92 ASN A C 1
ATOM 760 O O . ASN A 1 92 ? -13.240 3.492 9.755 1.00 87.00 92 ASN A O 1
ATOM 764 N N . PHE A 1 93 ? -11.375 2.256 9.645 1.00 88.19 93 PHE A N 1
ATOM 765 C CA . PHE A 1 93 ? -11.425 2.126 8.193 1.00 88.19 93 PHE A CA 1
ATOM 766 C C . PHE A 1 93 ? -12.673 1.344 7.776 1.00 88.19 93 PHE A C 1
ATOM 768 O O . PHE A 1 93 ? -12.878 0.204 8.226 1.00 88.19 93 PHE A O 1
ATOM 775 N N . GLU A 1 94 ? -13.441 1.971 6.893 1.00 82.06 94 GLU A N 1
ATOM 776 C CA . GLU A 1 94 ? -14.577 1.412 6.175 1.00 82.06 94 GLU A CA 1
ATOM 777 C C . GLU A 1 94 ? -14.220 1.364 4.690 1.00 82.06 94 GLU A C 1
ATOM 779 O O . GLU A 1 94 ? -13.598 2.282 4.153 1.00 82.06 94 GLU A O 1
ATOM 784 N N . GLU A 1 95 ? -14.557 0.256 4.040 1.00 76.31 95 GLU A N 1
ATOM 785 C CA . GLU A 1 95 ? -14.367 0.112 2.603 1.00 76.31 95 GLU A CA 1
ATOM 786 C C . GLU A 1 95 ? -15.337 1.068 1.894 1.00 76.31 95 GLU A C 1
ATOM 788 O O . GLU A 1 95 ? -16.551 0.948 2.054 1.00 76.31 95 GLU A O 1
ATOM 793 N N . CYS A 1 96 ? -14.812 2.044 1.149 1.00 61.84 96 CYS A N 1
ATOM 794 C CA . CYS A 1 96 ? -15.637 2.853 0.256 1.00 61.84 96 CYS A CA 1
ATOM 795 C C . CYS A 1 96 ? -16.170 1.934 -0.855 1.00 61.84 96 CYS A C 1
ATOM 797 O O . CYS A 1 96 ? -15.367 1.398 -1.622 1.00 61.84 96 CYS A O 1
ATOM 799 N N . GLY A 1 97 ? -17.490 1.718 -0.876 1.00 52.44 97 GLY A N 1
ATOM 800 C CA . GLY A 1 97 ? -18.193 0.941 -1.903 1.00 52.44 97 GLY A CA 1
ATOM 801 C C . GLY A 1 97 ? -18.292 1.642 -3.250 1.00 52.44 97 GLY A C 1
ATOM 802 O O . GLY A 1 97 ? -18.109 2.880 -3.295 1.00 52.44 97 GLY A O 1
#

Sequence (97 aa):
MKTNVKSNMIYSPQNYLEVLTGKCYIIHGREPVLKQVCRILKENNLSAKSYPLKETVRAVRVRYPIVLVDCSEFTEDMRLVPQYRWFRVPDNFEECG

Secondary structure (DSSP, 8-state):
----EEEEEEEPHHHHHHHHHS------TTS-HHHHHHHHHHHTT----EEEGGGHHHHHTSSS-EEEEE--EE-TTS-EE--EEEEE--TT-----

Foldseek 3Di:
DPFLEQDPDAAELQRVLCLAQVDGDDQDQPDQQLVVSLVSCVVSVHDSDKDWPVCVVVLRPDPFHWYKYFRWHADPVRDIDTTIIIDGDHRPDHDDD